Protein AF-A0A931QHD4-F1 (afdb_monomer_lite)

Radius of gyration: 14.54 Å; chains: 1; bounding box: 41×25×42 Å

Foldseek 3Di:
DVVVVVVLLLVVLVLVLVLLVQQLVVVVVVPDDNLVSLQVSLVPDDDPLSVLSVQLNVQLVVCVVVVDPDDSLVSNLVSLVVSCVSSVHPLSVVLSVLQNVCVVVVHDNSVSSVVSSVVSVVVSVVD

Structure (mmCIF, N/CA/C/O backbone):
data_AF-A0A931QHD4-F1
#
_entry.id   AF-A0A931QHD4-F1
#
loop_
_atom_site.group_PDB
_atom_site.id
_atom_site.type_symbol
_atom_site.label_atom_id
_atom_site.label_alt_id
_atom_site.label_comp_id
_atom_site.label_asym_id
_atom_site.label_entity_id
_atom_site.label_seq_id
_atom_site.pdbx_PDB_ins_code
_atom_site.Cartn_x
_atom_site.Cartn_y
_atom_site.Cartn_z
_atom_site.occupancy
_atom_site.B_iso_or_equiv
_atom_site.auth_seq_id
_atom_site.auth_comp_id
_atom_site.auth_asym_id
_atom_site.auth_atom_id
_atom_site.pdbx_PDB_model_num
ATOM 1 N N . MET A 1 1 ? -27.276 10.984 2.401 1.00 59.78 1 MET A N 1
ATOM 2 C CA . MET A 1 1 ? -26.047 10.924 1.576 1.00 59.78 1 MET A CA 1
ATOM 3 C C . MET A 1 1 ? -24.782 10.957 2.435 1.00 59.78 1 MET A C 1
ATOM 5 O O . MET A 1 1 ? -23.974 10.064 2.256 1.00 59.78 1 MET A O 1
ATOM 9 N N . GLN A 1 2 ? -24.639 11.865 3.415 1.00 62.78 2 GLN A N 1
ATOM 10 C CA . GLN A 1 2 ? -23.463 11.903 4.315 1.00 62.78 2 GLN A CA 1
ATOM 11 C C . GLN A 1 2 ? -23.201 10.597 5.100 1.00 62.78 2 GLN A C 1
ATOM 13 O O . GLN A 1 2 ? -22.058 10.166 5.165 1.00 62.78 2 GLN A O 1
ATOM 18 N N . ASN A 1 3 ? -24.234 9.918 5.619 1.00 66.00 3 ASN A N 1
ATOM 19 C CA . ASN A 1 3 ? -24.039 8.665 6.375 1.00 66.00 3 ASN A CA 1
ATOM 20 C C . ASN A 1 3 ? -23.457 7.520 5.524 1.00 66.00 3 ASN A C 1
ATOM 22 O O . ASN A 1 3 ? -22.530 6.856 5.962 1.00 66.00 3 ASN A O 1
ATOM 26 N N . LEU A 1 4 ? -23.925 7.3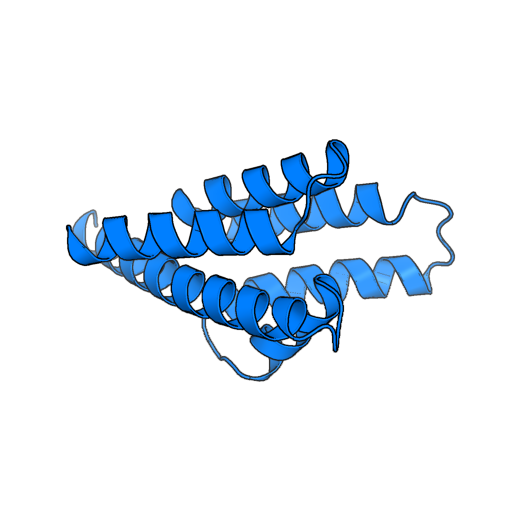54 4.281 1.00 67.62 4 LEU A N 1
ATOM 27 C CA . LEU A 1 4 ? -23.430 6.309 3.370 1.00 67.62 4 LEU A CA 1
ATOM 28 C C . LEU A 1 4 ? -21.959 6.517 2.981 1.00 67.62 4 LEU A C 1
ATOM 30 O O . LEU A 1 4 ? -21.227 5.553 2.781 1.00 67.62 4 LEU A O 1
ATOM 34 N N . GLN A 1 5 ? -21.528 7.776 2.868 1.00 70.88 5 GLN A N 1
ATOM 35 C CA . GLN A 1 5 ? -20.142 8.103 2.547 1.00 70.88 5 GLN A CA 1
ATOM 36 C C . GLN A 1 5 ? -19.213 7.835 3.737 1.00 70.88 5 GLN A C 1
ATOM 38 O O . GLN A 1 5 ? -18.148 7.259 3.546 1.00 70.88 5 GLN A O 1
ATOM 43 N N . ASN A 1 6 ? -19.660 8.143 4.958 1.00 81.00 6 ASN A N 1
ATOM 44 C CA . ASN A 1 6 ? -18.925 7.811 6.180 1.00 81.00 6 ASN A CA 1
ATOM 45 C C . ASN A 1 6 ? -18.780 6.293 6.379 1.00 81.00 6 ASN A C 1
ATOM 47 O O . ASN A 1 6 ? -17.719 5.838 6.804 1.00 81.00 6 ASN A O 1
ATOM 51 N N . ASP A 1 7 ? -19.813 5.514 6.046 1.00 87.88 7 ASP A N 1
ATOM 52 C CA . ASP A 1 7 ? -19.765 4.051 6.147 1.00 87.88 7 ASP A CA 1
ATOM 53 C C . ASP A 1 7 ? -18.774 3.457 5.139 1.00 87.88 7 ASP A C 1
ATOM 55 O O . ASP A 1 7 ? -17.905 2.672 5.519 1.00 87.88 7 ASP A O 1
ATOM 59 N N . ARG A 1 8 ? -18.823 3.894 3.871 1.00 90.00 8 ARG A N 1
ATOM 60 C CA . ARG A 1 8 ? -17.841 3.481 2.855 1.00 90.00 8 ARG A CA 1
ATOM 61 C C . ARG A 1 8 ? -16.418 3.853 3.265 1.00 90.00 8 ARG A C 1
ATOM 63 O O . ARG A 1 8 ? -15.516 3.026 3.155 1.00 90.00 8 ARG A O 1
ATOM 70 N N . ASP A 1 9 ? -16.211 5.083 3.732 1.00 90.75 9 ASP A N 1
ATOM 71 C CA . ASP A 1 9 ? -14.889 5.543 4.152 1.00 90.75 9 ASP A CA 1
ATOM 72 C C . ASP A 1 9 ? -14.345 4.703 5.305 1.00 90.75 9 ASP A C 1
ATOM 74 O O . ASP A 1 9 ? -13.174 4.329 5.280 1.00 90.75 9 ASP A O 1
ATOM 78 N N . ARG A 1 10 ? -15.196 4.340 6.272 1.00 92.31 10 ARG A N 1
ATOM 79 C CA . ARG A 1 10 ? -14.812 3.461 7.378 1.00 92.31 10 ARG A CA 1
ATOM 80 C C . ARG A 1 10 ? -14.426 2.064 6.893 1.00 92.31 10 ARG A C 1
ATOM 82 O O . ARG A 1 10 ? -13.415 1.537 7.354 1.00 92.31 10 ARG A O 1
ATOM 89 N N . GLU A 1 11 ? -15.191 1.468 5.981 1.00 93.44 11 GLU A N 1
ATOM 90 C CA . GLU A 1 11 ? -14.874 0.141 5.432 1.00 93.44 11 GLU A CA 1
ATOM 91 C C . GLU A 1 11 ? -13.577 0.150 4.609 1.00 93.44 11 GLU A C 1
ATOM 93 O O . GLU A 1 11 ? -12.758 -0.764 4.729 1.00 93.44 11 GLU A O 1
ATOM 98 N N . ILE A 1 12 ? -13.314 1.224 3.859 1.00 95.38 12 ILE A N 1
ATOM 99 C CA . ILE A 1 12 ? -12.034 1.406 3.162 1.00 95.38 12 ILE A CA 1
ATOM 100 C C . ILE A 1 12 ? -10.886 1.555 4.155 1.00 95.38 12 ILE A C 1
ATOM 102 O O . ILE A 1 12 ? -9.848 0.930 3.962 1.00 95.38 12 ILE A O 1
ATOM 106 N N . THR A 1 13 ? -11.050 2.334 5.227 1.00 95.88 13 THR A N 1
ATOM 107 C CA . THR A 1 13 ? -10.012 2.486 6.257 1.00 95.88 13 THR A CA 1
ATOM 108 C C . THR A 1 13 ? -9.716 1.155 6.960 1.00 95.88 13 THR A C 1
ATOM 110 O O . THR A 1 13 ? -8.552 0.854 7.217 1.00 95.88 13 THR A O 1
ATOM 113 N N . LYS A 1 14 ? -10.728 0.317 7.225 1.00 95.50 14 LYS A N 1
ATOM 114 C CA . LYS A 1 14 ? -10.525 -1.044 7.760 1.00 95.50 14 LYS A CA 1
ATOM 115 C C . LYS A 1 14 ? -9.780 -1.946 6.778 1.00 95.50 14 LYS A C 1
ATOM 117 O O . LYS A 1 14 ? -8.844 -2.635 7.178 1.00 95.50 14 LYS A O 1
ATOM 122 N N . SER A 1 15 ? -10.170 -1.913 5.505 1.00 96.31 15 SER A N 1
ATOM 123 C CA . SER A 1 15 ? -9.501 -2.675 4.442 1.00 96.31 15 SER A CA 1
ATOM 124 C C . SER A 1 15 ? -8.043 -2.228 4.301 1.00 96.31 15 SER A C 1
ATOM 126 O O . SER A 1 15 ? -7.136 -3.055 4.253 1.00 96.31 15 SER A O 1
ATOM 128 N N . LEU A 1 16 ? -7.798 -0.913 4.356 1.00 97.81 16 LEU A N 1
ATOM 129 C CA . LEU A 1 16 ? -6.461 -0.328 4.362 1.00 97.81 16 LEU A CA 1
ATOM 130 C C . LEU A 1 16 ? -5.645 -0.808 5.556 1.00 97.81 16 LEU A C 1
ATOM 132 O O . LEU A 1 16 ? -4.505 -1.208 5.361 1.00 97.81 16 LEU A O 1
ATOM 136 N N . LEU A 1 17 ? -6.206 -0.818 6.767 1.00 97.25 17 LEU A N 1
ATOM 137 C CA . LEU A 1 17 ? -5.498 -1.347 7.928 1.00 97.25 17 LEU A CA 1
ATOM 138 C C . LEU A 1 17 ? -5.084 -2.811 7.710 1.00 97.25 17 LEU A C 1
ATOM 140 O O . LEU A 1 17 ? -3.910 -3.139 7.866 1.00 97.25 17 LEU A O 1
ATOM 144 N N . GLY A 1 18 ? -6.017 -3.665 7.278 1.00 96.50 18 GLY A N 1
ATOM 145 C CA . GLY A 1 18 ? -5.723 -5.071 6.989 1.00 96.50 18 GLY A CA 1
ATOM 146 C C . GLY A 1 18 ? -4.646 -5.246 5.913 1.00 96.50 18 GLY A C 1
ATOM 147 O O . GLY A 1 18 ? -3.775 -6.107 6.040 1.00 96.50 18 GLY A O 1
ATOM 148 N N . ALA A 1 19 ? -4.658 -4.400 4.881 1.00 96.94 19 ALA A N 1
ATOM 149 C CA . ALA A 1 19 ? -3.607 -4.356 3.872 1.00 96.94 19 ALA A CA 1
ATOM 150 C C . ALA A 1 19 ? -2.255 -3.948 4.463 1.00 96.94 19 ALA A C 1
ATOM 152 O O . ALA A 1 19 ? -1.259 -4.627 4.229 1.00 96.94 19 ALA A O 1
ATOM 153 N N . VAL A 1 20 ? -2.192 -2.858 5.230 1.00 97.69 20 VAL A N 1
ATOM 154 C CA . VAL A 1 20 ? -0.932 -2.360 5.799 1.00 97.69 20 VAL A CA 1
ATOM 155 C C . VAL A 1 20 ? -0.329 -3.371 6.776 1.00 97.69 20 VAL A C 1
ATOM 157 O O . VAL A 1 20 ? 0.882 -3.593 6.719 1.00 97.69 20 VAL A O 1
ATOM 160 N N . ASP A 1 21 ? -1.150 -4.034 7.594 1.00 96.94 21 ASP A N 1
ATOM 161 C CA . ASP A 1 21 ? -0.715 -5.117 8.485 1.00 96.94 21 ASP A CA 1
ATOM 162 C C . ASP A 1 21 ? -0.132 -6.286 7.679 1.00 96.94 21 ASP A C 1
ATOM 164 O O . ASP A 1 21 ? 1.020 -6.675 7.887 1.00 96.94 21 ASP A O 1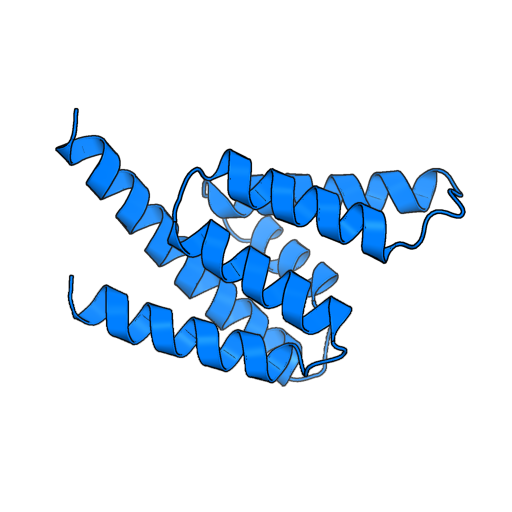
ATOM 168 N N . PHE A 1 22 ? -0.864 -6.768 6.669 1.00 95.62 22 PHE A N 1
ATOM 169 C CA . PHE A 1 22 ? -0.393 -7.841 5.793 1.00 95.62 22 PHE A CA 1
ATOM 170 C C . PHE A 1 22 ? 0.931 -7.495 5.093 1.00 95.62 22 PHE A C 1
ATOM 172 O O . PHE A 1 22 ? 1.859 -8.310 5.060 1.00 95.62 22 PHE A O 1
ATOM 179 N N . LEU A 1 23 ? 1.039 -6.289 4.526 1.00 95.81 23 LEU A N 1
ATOM 180 C CA . LEU A 1 23 ? 2.252 -5.820 3.856 1.00 95.81 23 LEU A CA 1
ATOM 181 C C . LEU A 1 23 ? 3.421 -5.732 4.841 1.00 95.81 23 LEU A C 1
ATOM 183 O O . LEU A 1 23 ? 4.534 -6.138 4.503 1.00 95.81 23 LEU A O 1
ATOM 187 N N . SER A 1 24 ? 3.176 -5.212 6.046 1.00 95.44 24 SER A N 1
ATOM 188 C CA . SER A 1 24 ? 4.193 -5.077 7.084 1.00 95.44 24 SER A CA 1
ATOM 189 C C . SER A 1 24 ? 4.736 -6.436 7.515 1.00 95.44 24 SER A C 1
ATOM 191 O O . SER A 1 24 ? 5.954 -6.608 7.530 1.00 95.44 24 SER A O 1
ATOM 193 N N . ASP A 1 25 ? 3.863 -7.409 7.773 1.00 94.38 25 ASP A N 1
ATOM 194 C CA . ASP A 1 25 ? 4.258 -8.757 8.184 1.00 94.38 25 ASP A CA 1
ATOM 195 C C . ASP A 1 25 ? 5.031 -9.476 7.074 1.00 94.38 25 ASP A C 1
ATOM 197 O O . ASP A 1 25 ? 6.110 -10.030 7.296 1.00 94.38 25 ASP A O 1
ATOM 201 N N . THR A 1 26 ? 4.517 -9.407 5.845 1.00 93.88 26 THR A N 1
ATOM 202 C CA . THR A 1 26 ? 5.092 -10.111 4.696 1.00 93.88 26 THR A CA 1
ATOM 203 C C . THR A 1 26 ? 6.482 -9.569 4.329 1.00 93.88 26 THR A C 1
ATOM 205 O O . THR A 1 26 ? 7.410 -10.339 4.064 1.00 93.88 26 THR A O 1
ATOM 208 N N . ILE A 1 27 ? 6.657 -8.243 4.335 1.00 93.62 27 ILE A N 1
ATOM 209 C CA . ILE A 1 27 ? 7.950 -7.600 4.040 1.00 93.62 27 ILE A CA 1
ATOM 210 C C . ILE A 1 27 ? 8.892 -7.719 5.244 1.00 93.62 27 ILE A C 1
ATOM 212 O O . ILE A 1 27 ? 10.082 -7.972 5.066 1.00 93.62 27 ILE A O 1
ATOM 216 N N . GLY A 1 28 ? 8.373 -7.591 6.468 1.00 90.81 28 GLY A N 1
ATOM 217 C CA . GLY A 1 28 ? 9.144 -7.736 7.703 1.00 90.81 28 GLY A CA 1
ATOM 218 C C . GLY A 1 28 ? 9.764 -9.122 7.864 1.00 90.81 28 GLY A C 1
ATOM 219 O O . GLY A 1 28 ? 10.877 -9.241 8.372 1.00 90.81 28 GLY A O 1
ATOM 220 N N . ALA A 1 29 ? 9.096 -10.160 7.358 1.00 90.19 29 ALA A N 1
ATOM 221 C CA . ALA A 1 29 ? 9.641 -11.512 7.315 1.00 90.19 29 ALA A CA 1
ATOM 222 C C . ALA A 1 29 ? 10.823 -11.663 6.331 1.00 90.19 29 ALA A C 1
ATOM 224 O O . ALA A 1 29 ? 11.555 -12.649 6.408 1.00 90.19 29 ALA A O 1
ATOM 225 N N . GLY A 1 30 ? 11.012 -10.723 5.396 1.00 84.44 30 GLY A N 1
ATOM 226 C CA . GLY A 1 30 ? 12.116 -10.717 4.429 1.00 84.44 30 GLY A CA 1
ATOM 227 C C . GLY A 1 30 ? 11.920 -11.613 3.200 1.00 84.44 30 GLY A C 1
ATOM 228 O O . GLY A 1 30 ? 12.872 -11.823 2.452 1.00 84.44 30 GLY A O 1
ATOM 229 N N . TRP A 1 31 ? 10.714 -12.145 2.971 1.00 74.81 31 TRP A N 1
ATOM 230 C CA . TRP A 1 31 ? 10.464 -13.121 1.899 1.00 74.81 31 TRP A CA 1
ATOM 231 C C . TRP A 1 31 ? 10.253 -12.452 0.542 1.00 74.81 31 TRP A C 1
ATOM 233 O O . TRP A 1 31 ? 10.638 -13.004 -0.487 1.00 74.81 31 TRP A O 1
ATOM 243 N N . VAL A 1 32 ? 9.627 -11.273 0.520 1.00 87.62 32 VAL A N 1
ATOM 244 C CA . VAL A 1 32 ? 9.196 -10.604 -0.714 1.00 87.62 32 VAL A CA 1
ATOM 245 C C . VAL A 1 32 ? 9.220 -9.080 -0.569 1.00 87.62 32 VAL A C 1
ATOM 247 O O . VAL A 1 32 ? 9.184 -8.533 0.533 1.00 87.62 32 VAL A O 1
ATOM 250 N N . GLY A 1 33 ? 9.297 -8.383 -1.704 1.00 88.75 33 GLY A N 1
ATOM 251 C CA . GLY A 1 33 ? 9.273 -6.921 -1.763 1.00 88.75 33 GLY A CA 1
ATOM 252 C C . GLY A 1 33 ? 7.861 -6.336 -1.859 1.00 88.75 33 GLY A C 1
ATOM 253 O O . GLY A 1 33 ? 6.899 -7.032 -2.167 1.00 88.75 33 GLY A O 1
ATOM 254 N N . PHE A 1 34 ? 7.762 -5.018 -1.677 1.00 92.62 34 PHE A N 1
ATOM 255 C CA . PHE A 1 34 ? 6.504 -4.261 -1.617 1.00 92.62 34 PHE A CA 1
ATOM 256 C C . PHE A 1 34 ? 5.499 -4.565 -2.740 1.00 92.62 34 PHE A C 1
ATOM 258 O O . PHE A 1 34 ? 4.354 -4.904 -2.457 1.00 92.62 34 PHE A O 1
ATOM 265 N N . ASP A 1 35 ? 5.925 -4.491 -4.006 1.00 93.50 35 ASP A N 1
ATOM 266 C CA . ASP A 1 35 ? 5.020 -4.699 -5.149 1.00 93.50 35 ASP A CA 1
ATOM 267 C C . ASP A 1 35 ? 4.444 -6.120 -5.177 1.00 93.50 35 ASP A C 1
ATOM 269 O O . ASP A 1 35 ? 3.287 -6.322 -5.541 1.00 93.50 35 ASP A O 1
ATOM 273 N N . PHE A 1 36 ? 5.253 -7.106 -4.782 1.00 93.50 36 PHE A N 1
ATOM 274 C CA . PHE A 1 36 ? 4.821 -8.496 -4.719 1.00 93.50 36 PHE A CA 1
ATOM 275 C C . PHE A 1 36 ? 3.829 -8.701 -3.575 1.00 93.50 36 PHE A C 1
ATOM 277 O O . PHE A 1 36 ? 2.795 -9.329 -3.774 1.00 93.50 36 PHE A O 1
ATOM 284 N N . SER A 1 37 ? 4.091 -8.118 -2.403 1.00 94.88 37 SER A N 1
ATOM 285 C CA . SER A 1 37 ? 3.158 -8.177 -1.277 1.00 94.88 37 SER A CA 1
ATOM 286 C C . SER A 1 37 ? 1.811 -7.527 -1.615 1.00 94.88 37 SER A C 1
ATOM 288 O O . SER A 1 37 ? 0.772 -8.066 -1.249 1.00 94.88 37 SER A O 1
ATOM 290 N N . ILE A 1 38 ? 1.792 -6.416 -2.364 1.00 95.56 38 ILE A N 1
ATOM 291 C CA . ILE A 1 38 ? 0.532 -5.822 -2.846 1.00 95.56 38 ILE A CA 1
ATOM 292 C C . ILE A 1 38 ? -0.221 -6.798 -3.749 1.00 95.56 38 ILE A C 1
ATOM 294 O O . ILE A 1 38 ? -1.426 -6.973 -3.581 1.00 95.56 38 ILE A O 1
ATOM 298 N N . LYS A 1 39 ? 0.481 -7.447 -4.684 1.00 95.25 39 LYS A N 1
ATOM 299 C CA . LYS A 1 39 ? -0.125 -8.443 -5.572 1.00 95.25 39 LYS A CA 1
ATOM 300 C C . LYS A 1 39 ? -0.744 -9.600 -4.781 1.00 95.25 39 LYS A C 1
ATOM 302 O O . LYS A 1 39 ? -1.888 -9.957 -5.031 1.00 95.25 39 LYS A O 1
ATOM 307 N N . GLU A 1 40 ? -0.015 -10.148 -3.811 1.00 94.31 40 GLU A N 1
ATOM 308 C CA . GLU A 1 40 ? -0.508 -11.239 -2.961 1.00 94.31 40 GLU A CA 1
ATOM 309 C C . GLU A 1 40 ? -1.747 -10.843 -2.158 1.00 94.31 40 GLU A C 1
ATOM 311 O O . GLU A 1 40 ? -2.682 -11.632 -2.054 1.00 94.31 40 GLU A O 1
ATOM 316 N N . TYR A 1 41 ? -1.772 -9.629 -1.600 1.00 94.69 41 TYR A N 1
ATOM 317 C CA . TYR A 1 41 ? -2.959 -9.128 -0.909 1.00 94.69 41 TYR A CA 1
ATOM 318 C C . TYR A 1 41 ? -4.145 -9.023 -1.870 1.00 94.69 41 TYR A C 1
ATOM 320 O O . TYR A 1 41 ? -5.229 -9.531 -1.586 1.00 94.69 41 TYR A O 1
ATOM 328 N N . ALA A 1 42 ? -3.917 -8.396 -3.027 1.00 95.44 42 ALA A N 1
ATOM 329 C CA . ALA A 1 42 ? -4.943 -8.166 -4.030 1.00 95.44 42 ALA A CA 1
ATOM 330 C C . ALA A 1 42 ? -5.564 -9.481 -4.516 1.00 95.44 42 ALA A C 1
ATOM 332 O O . ALA A 1 42 ? -6.778 -9.576 -4.623 1.00 95.44 42 ALA A O 1
ATOM 333 N N . ASP A 1 43 ? -4.759 -10.516 -4.751 1.00 94.50 43 ASP A N 1
ATOM 334 C CA . ASP A 1 43 ? -5.239 -11.813 -5.239 1.00 94.50 43 ASP A CA 1
ATOM 335 C C . ASP A 1 43 ? -6.078 -12.594 -4.215 1.00 94.50 43 ASP A C 1
ATOM 337 O O . ASP A 1 43 ? -6.859 -13.462 -4.605 1.00 94.50 43 ASP A O 1
ATOM 341 N N . ARG A 1 44 ? -5.928 -12.308 -2.917 1.00 92.50 44 ARG A N 1
ATOM 342 C CA . ARG A 1 44 ? -6.601 -13.044 -1.831 1.00 92.50 44 ARG A CA 1
ATOM 343 C C . ARG A 1 44 ? -7.905 -12.402 -1.370 1.00 92.50 44 ARG A C 1
ATOM 345 O O . ARG A 1 44 ? -8.752 -13.100 -0.817 1.00 92.50 44 ARG A O 1
ATOM 352 N N . LEU A 1 45 ? -8.029 -11.090 -1.533 1.00 91.88 45 LEU A N 1
ATOM 353 C CA . LEU A 1 45 ? -9.142 -10.290 -1.024 1.00 91.88 45 LEU A CA 1
ATOM 354 C C . LEU A 1 45 ? -10.036 -9.839 -2.185 1.00 91.88 45 LEU A C 1
ATOM 356 O O . LEU A 1 45 ? -9.592 -9.754 -3.333 1.00 91.88 45 LEU A O 1
ATOM 360 N N . ASP A 1 46 ? -11.301 -9.559 -1.882 1.00 89.50 46 ASP A N 1
ATOM 361 C CA . ASP A 1 46 ? -12.289 -9.072 -2.848 1.00 89.50 46 ASP A CA 1
ATOM 362 C C . ASP A 1 46 ? -13.059 -7.883 -2.260 1.00 89.50 46 ASP A C 1
ATOM 364 O O . ASP A 1 46 ? -14.185 -7.993 -1.779 1.00 89.50 46 ASP A O 1
ATOM 368 N N . ASP A 1 47 ? -12.375 -6.742 -2.229 1.00 91.50 47 ASP A N 1
ATOM 369 C CA . ASP A 1 47 ? -12.887 -5.442 -1.791 1.00 91.50 47 ASP A CA 1
ATOM 370 C C . ASP A 1 47 ? -12.405 -4.291 -2.704 1.00 91.50 47 ASP A C 1
ATOM 372 O O . ASP A 1 47 ? -11.554 -4.477 -3.587 1.00 91.50 47 ASP A O 1
ATOM 376 N N . ASP A 1 48 ? -12.937 -3.082 -2.488 1.00 90.94 48 ASP A N 1
ATOM 377 C CA . ASP A 1 48 ? -12.589 -1.875 -3.256 1.00 90.94 48 ASP A CA 1
ATOM 378 C C . ASP A 1 48 ? -11.066 -1.633 -3.309 1.00 90.94 48 ASP A C 1
ATOM 380 O O . ASP A 1 48 ? -10.526 -1.245 -4.350 1.00 90.94 48 ASP A O 1
ATOM 384 N N . LEU A 1 49 ? -10.355 -1.880 -2.202 1.00 94.31 49 LEU A N 1
ATOM 385 C CA . LEU A 1 49 ? -8.917 -1.637 -2.106 1.00 94.31 49 LEU A CA 1
ATOM 386 C C . LEU A 1 49 ? -8.120 -2.689 -2.885 1.00 94.31 49 LEU A C 1
ATOM 388 O O . LEU A 1 49 ? -7.196 -2.337 -3.617 1.00 94.31 49 LEU A O 1
ATOM 392 N N . SER A 1 50 ? -8.500 -3.962 -2.785 1.00 95.00 50 SER A N 1
ATOM 393 C CA . SER A 1 50 ? -7.913 -5.064 -3.549 1.00 95.00 50 SER A CA 1
ATOM 394 C C . SER A 1 50 ? -8.054 -4.834 -5.059 1.00 95.00 50 SER A C 1
ATOM 396 O O . SER A 1 50 ? -7.115 -5.078 -5.816 1.00 95.00 50 SER A O 1
ATOM 398 N N . SER A 1 51 ? -9.191 -4.283 -5.503 1.00 95.50 51 SER A N 1
ATOM 399 C CA . SER A 1 51 ? -9.425 -3.905 -6.898 1.00 95.50 51 SER A CA 1
ATOM 400 C C . SER A 1 51 ? -8.469 -2.794 -7.342 1.00 95.50 51 SER A C 1
ATOM 402 O O . SER A 1 51 ? -7.780 -2.926 -8.355 1.00 95.50 51 SER A O 1
ATOM 404 N N . ALA A 1 52 ? -8.314 -1.741 -6.532 1.00 95.94 52 ALA A N 1
ATOM 405 C CA . ALA A 1 52 ? -7.350 -0.676 -6.808 1.00 95.94 52 ALA A CA 1
ATOM 406 C C . ALA A 1 52 ? -5.889 -1.175 -6.791 1.00 95.94 52 ALA A C 1
ATOM 408 O O . ALA A 1 52 ? -5.060 -0.724 -7.585 1.00 95.94 52 ALA A O 1
ATOM 409 N N . PHE A 1 53 ? -5.563 -2.147 -5.936 1.00 97.12 53 PHE A N 1
ATOM 410 C CA . PHE A 1 53 ? -4.256 -2.803 -5.921 1.00 97.12 53 PHE A CA 1
ATOM 411 C C . PHE A 1 53 ? -4.009 -3.649 -7.176 1.00 97.12 53 PHE A C 1
ATOM 413 O O . PHE A 1 53 ? -2.898 -3.620 -7.710 1.00 97.12 53 PHE A O 1
ATOM 420 N N . ARG A 1 54 ? -5.024 -4.349 -7.705 1.00 96.62 54 ARG A N 1
ATOM 421 C CA . ARG A 1 54 ? -4.913 -5.052 -8.996 1.00 96.62 54 ARG A CA 1
ATOM 422 C C . ARG A 1 54 ? -4.560 -4.077 -10.114 1.00 96.62 54 ARG A C 1
ATOM 424 O O . ARG A 1 54 ? -3.591 -4.319 -10.830 1.00 96.62 54 ARG A O 1
ATOM 431 N N . GLU A 1 55 ? -5.258 -2.947 -10.206 1.00 95.62 55 GLU A N 1
ATOM 432 C CA . GLU A 1 55 ? -4.957 -1.893 -11.188 1.00 95.62 55 GLU A CA 1
ATOM 433 C C . GLU A 1 55 ? -3.518 -1.369 -11.056 1.00 95.62 55 GLU A C 1
ATOM 435 O O . GLU A 1 55 ? -2.790 -1.288 -12.049 1.00 95.62 55 GLU A O 1
ATOM 440 N N . TYR A 1 56 ? -3.059 -1.114 -9.825 1.00 95.88 56 TYR A N 1
ATOM 441 C CA . TYR A 1 56 ? -1.666 -0.749 -9.554 1.00 95.88 56 TYR A CA 1
ATOM 442 C C . TYR A 1 56 ? -0.677 -1.799 -10.088 1.00 95.88 56 TYR A C 1
ATOM 444 O O . TYR A 1 56 ? 0.261 -1.464 -10.816 1.00 95.88 56 TYR A O 1
ATOM 452 N N . THR A 1 57 ? -0.885 -3.081 -9.774 1.00 94.94 57 THR A N 1
ATOM 453 C CA . THR A 1 57 ? 0.022 -4.152 -10.225 1.00 94.94 57 THR A CA 1
ATOM 454 C C . THR A 1 57 ? -0.016 -4.360 -11.741 1.00 94.94 57 THR A C 1
ATOM 456 O O . THR A 1 57 ? 1.029 -4.605 -12.349 1.00 94.94 57 THR A O 1
ATOM 459 N N . ASN A 1 58 ? -1.181 -4.189 -12.371 1.00 94.06 58 ASN A N 1
ATOM 460 C CA . ASN A 1 58 ? -1.344 -4.258 -13.821 1.00 94.06 58 ASN A CA 1
ATOM 461 C C . ASN A 1 58 ? -0.581 -3.131 -14.523 1.00 94.06 58 ASN A C 1
ATOM 463 O O . ASN A 1 58 ? 0.110 -3.390 -15.510 1.00 94.06 58 ASN A O 1
ATOM 467 N N . ALA A 1 59 ? -0.636 -1.907 -13.989 1.00 91.44 59 ALA A N 1
ATOM 468 C CA . ALA A 1 59 ? 0.129 -0.780 -14.514 1.00 91.44 59 ALA A CA 1
ATOM 469 C C . ALA A 1 59 ? 1.644 -1.048 -14.467 1.00 91.44 59 ALA A C 1
ATOM 471 O O . ALA A 1 59 ? 2.353 -0.802 -15.445 1.00 91.44 59 ALA A O 1
ATOM 472 N N . LEU A 1 60 ? 2.141 -1.620 -13.363 1.00 89.94 60 LEU A N 1
ATOM 473 C CA . LEU A 1 60 ? 3.550 -2.008 -13.243 1.00 89.94 60 LEU A CA 1
ATOM 474 C C . LEU A 1 60 ? 3.946 -3.122 -14.218 1.00 89.94 60 LEU A C 1
ATOM 476 O O . LEU A 1 60 ? 5.033 -3.075 -14.796 1.00 89.94 60 LEU A O 1
ATOM 480 N N . LYS A 1 61 ? 3.082 -4.125 -14.401 1.00 89.12 61 LYS A N 1
ATOM 481 C CA . LYS A 1 61 ? 3.321 -5.232 -15.332 1.00 89.12 61 LYS A CA 1
ATOM 482 C C . LYS A 1 61 ? 3.384 -4.736 -16.778 1.00 89.12 61 LYS A C 1
ATOM 484 O O . LYS A 1 61 ? 4.360 -5.016 -17.470 1.00 89.12 61 LYS A O 1
ATOM 489 N N . ALA A 1 62 ? 2.398 -3.940 -17.197 1.00 86.38 62 ALA A N 1
ATOM 490 C CA . ALA A 1 62 ? 2.330 -3.377 -18.544 1.00 86.38 62 ALA A CA 1
ATOM 491 C C . ALA A 1 62 ? 3.555 -2.510 -18.879 1.00 86.38 62 ALA A C 1
ATOM 493 O O . ALA A 1 62 ? 4.014 -2.498 -20.018 1.00 86.38 62 ALA A O 1
ATOM 494 N N . ALA A 1 63 ? 4.111 -1.807 -17.890 1.00 82.00 63 ALA A N 1
ATOM 495 C CA . ALA A 1 63 ? 5.346 -1.049 -18.051 1.00 82.00 63 ALA A CA 1
ATOM 496 C C . ALA A 1 63 ? 6.579 -1.935 -18.284 1.00 82.00 63 ALA A C 1
ATOM 498 O O . ALA A 1 63 ? 7.401 -1.638 -19.149 1.00 82.00 63 ALA A O 1
ATOM 499 N N . GLY A 1 64 ? 6.699 -3.037 -17.534 1.00 74.88 64 GLY A N 1
ATOM 500 C CA . GLY A 1 64 ? 7.806 -3.984 -17.685 1.00 74.88 64 GLY A CA 1
ATOM 501 C C . GLY A 1 64 ? 7.812 -4.697 -19.041 1.00 74.88 64 GLY A C 1
ATOM 502 O O . GLY A 1 64 ? 8.877 -4.955 -19.595 1.00 74.88 64 GLY A O 1
ATOM 503 N N . GLU A 1 65 ? 6.634 -4.974 -19.602 1.00 67.69 65 GLU A N 1
ATOM 504 C CA . GLU A 1 65 ? 6.479 -5.660 -20.894 1.00 67.69 65 GLU A CA 1
ATOM 505 C C . GLU A 1 65 ? 6.833 -4.779 -22.101 1.00 67.69 65 GLU A C 1
ATOM 507 O O . GLU A 1 65 ? 7.264 -5.291 -23.133 1.00 67.69 65 GLU A O 1
ATOM 512 N N . LYS A 1 66 ? 6.698 -3.453 -21.987 1.00 65.12 66 LYS A N 1
ATOM 513 C CA . LYS A 1 66 ? 6.940 -2.519 -23.100 1.00 65.12 66 LYS A CA 1
ATOM 514 C C . LYS A 1 66 ? 8.416 -2.184 -23.340 1.00 65.12 66 LYS A C 1
ATOM 516 O O . LYS A 1 66 ? 8.712 -1.369 -24.209 1.00 65.12 66 LYS A O 1
ATOM 521 N N . GLY A 1 67 ? 9.346 -2.783 -22.586 1.00 58.44 67 GLY A N 1
ATOM 522 C CA . GLY A 1 67 ? 10.779 -2.478 -22.690 1.00 58.44 67 GLY A CA 1
ATOM 523 C C . GLY A 1 67 ? 11.098 -1.000 -22.432 1.00 58.44 67 GLY A C 1
ATOM 524 O O . GLY A 1 67 ? 12.123 -0.498 -22.888 1.00 58.44 67 GLY A O 1
ATOM 525 N N . GLU A 1 68 ? 10.195 -0.285 -21.753 1.00 55.62 68 GLU A N 1
ATOM 526 C CA . GLU A 1 68 ? 10.307 1.150 -21.538 1.00 55.62 68 GLU A CA 1
ATOM 527 C C . GLU A 1 68 ? 11.470 1.446 -20.588 1.00 55.62 68 GLU A C 1
ATOM 529 O O . GLU A 1 68 ? 11.470 1.044 -19.428 1.00 55.62 68 GLU A O 1
ATOM 534 N N . THR A 1 69 ? 12.430 2.247 -21.053 1.00 53.94 69 THR A N 1
ATOM 535 C CA . THR A 1 69 ? 13.536 2.816 -20.260 1.00 53.94 69 THR A CA 1
ATOM 536 C C . THR A 1 69 ? 13.068 3.894 -19.270 1.00 53.94 69 THR A C 1
ATOM 538 O O . THR A 1 69 ? 13.829 4.787 -18.899 1.00 53.94 69 THR A O 1
ATOM 541 N N . HIS A 1 70 ? 11.792 3.884 -18.877 1.00 56.41 70 HIS A N 1
ATOM 542 C CA . HIS A 1 70 ? 11.302 4.763 -17.824 1.00 56.41 70 HIS A CA 1
ATOM 543 C C . HIS A 1 70 ? 11.807 4.232 -16.478 1.00 56.41 70 HIS A C 1
ATOM 545 O O . HIS A 1 70 ? 11.770 3.019 -16.262 1.00 56.41 70 HIS A O 1
ATOM 551 N N . PRO A 1 71 ? 12.240 5.098 -15.543 1.00 62.62 71 PRO A N 1
ATOM 552 C CA . PRO A 1 71 ? 12.521 4.652 -14.187 1.00 62.62 71 PRO A CA 1
ATOM 553 C C . PRO A 1 71 ? 11.253 3.981 -13.648 1.00 62.62 71 PRO A C 1
ATOM 555 O O . PRO A 1 71 ? 10.184 4.606 -13.631 1.00 62.62 71 PRO A O 1
ATOM 558 N N . LYS A 1 72 ? 11.341 2.704 -13.254 1.00 74.38 72 LYS A N 1
ATOM 559 C CA . LYS A 1 72 ? 10.229 1.922 -12.678 1.00 74.38 72 LYS A CA 1
ATOM 560 C C . LYS A 1 72 ? 9.556 2.690 -11.531 1.00 74.38 72 LYS A C 1
ATOM 562 O O . LYS A 1 72 ? 8.362 2.533 -11.282 1.00 74.38 72 LYS A O 1
ATOM 567 N N . GLU A 1 73 ? 10.311 3.567 -10.878 1.00 82.00 73 GLU A N 1
ATOM 568 C CA . GLU A 1 73 ? 9.882 4.498 -9.842 1.00 82.00 73 GLU A CA 1
ATOM 569 C C . GLU A 1 73 ? 8.838 5.516 -10.334 1.00 82.00 73 GLU A C 1
ATOM 571 O O . GLU A 1 73 ? 7.859 5.763 -9.633 1.00 82.00 73 GLU A O 1
ATOM 576 N N . LYS A 1 74 ? 8.975 6.077 -11.546 1.00 87.12 74 LYS A N 1
ATOM 577 C CA . LYS A 1 74 ? 8.026 7.076 -12.080 1.00 87.12 74 LYS A CA 1
ATOM 578 C C . LYS A 1 74 ? 6.644 6.466 -12.301 1.00 87.12 74 LYS A C 1
ATOM 580 O O . LYS A 1 74 ? 5.632 7.074 -11.954 1.00 87.12 74 LYS A O 1
ATOM 585 N N . ILE A 1 75 ? 6.609 5.262 -12.866 1.00 90.12 75 ILE A N 1
ATOM 586 C CA . ILE A 1 75 ? 5.363 4.536 -13.139 1.00 90.12 75 ILE A CA 1
ATOM 587 C C . ILE A 1 75 ? 4.734 4.083 -11.828 1.00 90.12 75 ILE A C 1
ATOM 589 O O . ILE A 1 75 ? 3.540 4.279 -11.628 1.00 90.12 75 ILE A O 1
ATOM 593 N N . ARG A 1 76 ? 5.547 3.575 -10.897 1.00 91.25 76 ARG A N 1
ATOM 594 C CA . ARG A 1 76 ? 5.097 3.237 -9.547 1.00 91.25 76 ARG A CA 1
ATOM 595 C C . ARG A 1 76 ? 4.441 4.418 -8.849 1.00 91.25 76 ARG A C 1
ATOM 597 O O . ARG A 1 76 ? 3.330 4.285 -8.348 1.00 91.25 76 ARG A O 1
ATOM 604 N N . ARG A 1 77 ? 5.098 5.577 -8.854 1.00 94.06 77 ARG A N 1
ATOM 605 C CA . ARG A 1 77 ? 4.566 6.803 -8.261 1.00 94.06 77 ARG A CA 1
ATOM 606 C C . ARG A 1 77 ? 3.231 7.191 -8.893 1.00 94.06 77 ARG A C 1
ATOM 608 O O . ARG A 1 77 ? 2.285 7.485 -8.172 1.00 94.06 77 ARG A O 1
ATOM 615 N N . ALA A 1 78 ? 3.143 7.174 -10.223 1.00 94.94 78 ALA A N 1
ATOM 616 C CA . ALA A 1 78 ? 1.901 7.483 -10.929 1.00 94.94 78 ALA A CA 1
ATOM 617 C C . ALA A 1 78 ? 0.775 6.497 -10.576 1.00 94.94 78 ALA A C 1
ATOM 619 O O . ALA A 1 78 ? -0.334 6.927 -10.281 1.00 94.94 78 ALA A O 1
ATOM 620 N N . ALA A 1 79 ? 1.072 5.197 -10.534 1.00 95.88 79 ALA A N 1
ATOM 621 C CA . ALA A 1 79 ? 0.102 4.160 -10.202 1.00 95.88 79 ALA A CA 1
ATOM 622 C C . ALA A 1 79 ? -0.372 4.239 -8.738 1.00 95.88 79 ALA A C 1
ATOM 624 O O . ALA A 1 79 ? -1.552 4.044 -8.469 1.00 95.88 79 ALA A O 1
ATOM 625 N N . LEU A 1 80 ? 0.513 4.574 -7.790 1.00 96.94 80 LEU A N 1
ATOM 626 C CA . LEU A 1 80 ? 0.130 4.813 -6.392 1.00 96.94 80 LEU A CA 1
ATOM 627 C C . LEU A 1 80 ? -0.788 6.037 -6.257 1.00 96.94 80 LEU A C 1
ATOM 629 O O . LEU A 1 80 ? -1.773 5.993 -5.523 1.00 96.94 80 LEU A O 1
ATOM 633 N N . LEU A 1 81 ? -0.495 7.123 -6.977 1.00 97.44 81 LEU A N 1
ATOM 634 C CA . LEU A 1 81 ? -1.353 8.312 -6.981 1.00 97.44 81 LEU A CA 1
ATOM 635 C C . LEU A 1 81 ? -2.721 8.033 -7.618 1.00 97.44 81 LEU A C 1
ATOM 637 O O . LEU A 1 81 ? -3.735 8.493 -7.095 1.00 97.44 81 LEU A O 1
ATOM 641 N N . ASP A 1 82 ? -2.762 7.256 -8.703 1.00 97.00 82 ASP A N 1
ATOM 642 C CA . ASP A 1 82 ? -4.014 6.816 -9.331 1.00 97.00 82 ASP A CA 1
ATOM 643 C C . ASP A 1 82 ? -4.854 5.965 -8.363 1.00 97.00 82 ASP A C 1
ATOM 645 O O . ASP A 1 82 ? -6.043 6.220 -8.177 1.00 97.00 82 ASP A O 1
ATOM 649 N N . LEU A 1 83 ? -4.218 5.025 -7.656 1.00 97.00 83 LEU A N 1
ATOM 650 C CA . LEU A 1 83 ? -4.836 4.226 -6.594 1.00 97.00 83 LEU A CA 1
ATOM 651 C C . LEU A 1 83 ? -5.465 5.120 -5.516 1.00 97.00 83 LEU A C 1
ATOM 653 O O . LEU A 1 83 ? -6.645 4.957 -5.207 1.00 97.00 83 LEU A O 1
ATOM 657 N N . ALA A 1 84 ? -4.727 6.097 -4.978 1.00 97.38 84 ALA A N 1
ATOM 658 C CA . ALA A 1 84 ? -5.272 7.031 -3.989 1.00 97.38 84 ALA A CA 1
ATOM 659 C C . ALA A 1 84 ? -6.484 7.806 -4.531 1.00 97.38 84 ALA A C 1
ATOM 661 O O . ALA A 1 84 ? -7.503 7.927 -3.844 1.00 97.38 84 ALA A O 1
ATOM 662 N N . SER A 1 85 ? -6.396 8.286 -5.776 1.00 96.50 85 SER A N 1
ATOM 663 C CA . SER A 1 85 ? -7.476 9.039 -6.415 1.00 96.50 85 SER A CA 1
ATOM 664 C C . SER A 1 85 ? -8.745 8.205 -6.598 1.00 96.50 85 SER A C 1
ATOM 666 O O . SER A 1 85 ? -9.840 8.734 -6.415 1.00 96.50 85 SER A O 1
ATOM 668 N N . ARG A 1 86 ? -8.624 6.916 -6.939 1.00 94.00 86 ARG A N 1
ATOM 669 C CA . ARG A 1 86 ? -9.771 6.005 -7.117 1.00 9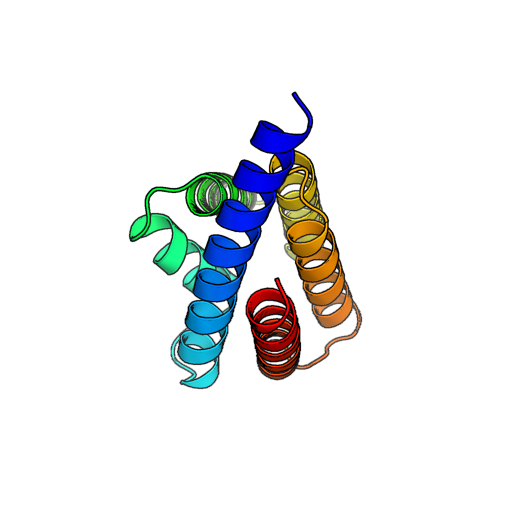4.00 86 ARG A CA 1
ATOM 670 C C . ARG A 1 86 ? -10.496 5.718 -5.815 1.00 94.00 86 ARG A C 1
ATOM 672 O O . ARG A 1 86 ? -11.723 5.656 -5.792 1.00 94.00 86 ARG A O 1
ATOM 679 N N . MET A 1 87 ? -9.743 5.553 -4.731 1.00 95.06 87 MET A N 1
ATOM 680 C CA . MET A 1 87 ? -10.346 5.269 -3.431 1.00 95.06 87 MET A CA 1
ATOM 681 C C . MET A 1 87 ? -11.126 6.472 -2.899 1.00 95.06 87 MET A C 1
ATOM 683 O O . MET A 1 87 ? -12.120 6.279 -2.193 1.00 95.06 87 MET A O 1
ATOM 687 N N . ASN A 1 88 ? -10.706 7.693 -3.269 1.00 93.56 88 ASN A N 1
ATOM 688 C CA . ASN A 1 88 ? -11.270 8.956 -2.787 1.00 93.56 88 ASN A CA 1
ATOM 689 C C . ASN A 1 88 ? -11.420 8.963 -1.254 1.00 93.56 88 ASN A C 1
ATOM 691 O O . ASN A 1 88 ? -12.409 9.435 -0.702 1.00 93.56 88 ASN A O 1
ATOM 695 N N . ASN A 1 89 ? -10.436 8.372 -0.575 1.00 95.75 89 ASN A N 1
ATOM 696 C CA . ASN A 1 89 ? -10.405 8.208 0.867 1.00 95.75 89 ASN A CA 1
ATOM 697 C C . ASN A 1 89 ? -9.137 8.868 1.415 1.00 95.75 89 ASN A C 1
ATOM 699 O O . ASN A 1 89 ? -8.030 8.693 0.884 1.00 95.75 89 ASN A O 1
ATOM 703 N N . ARG A 1 90 ? -9.305 9.648 2.486 1.00 95.38 90 ARG A N 1
ATOM 704 C CA . ARG A 1 90 ? -8.219 10.443 3.067 1.00 95.38 90 ARG A CA 1
ATOM 705 C C . ARG A 1 90 ? -7.088 9.568 3.603 1.00 95.38 90 ARG A C 1
ATOM 707 O O . ARG A 1 90 ? -5.930 9.924 3.406 1.00 95.38 90 ARG A O 1
ATOM 714 N N . ASP A 1 91 ? -7.403 8.449 4.246 1.00 96.88 91 ASP A N 1
ATOM 715 C CA . ASP A 1 91 ? -6.387 7.579 4.846 1.00 96.88 91 ASP A CA 1
ATOM 716 C C . ASP A 1 91 ? -5.570 6.868 3.773 1.00 96.88 91 ASP A C 1
ATOM 718 O O . ASP A 1 91 ? -4.347 6.823 3.867 1.00 96.88 91 ASP A O 1
ATOM 722 N N . VAL A 1 92 ? -6.220 6.417 2.694 1.00 97.88 92 VAL A N 1
ATOM 723 C CA . VAL A 1 92 ? -5.512 5.848 1.537 1.00 97.88 92 VAL A CA 1
ATOM 724 C C . VAL A 1 92 ? -4.576 6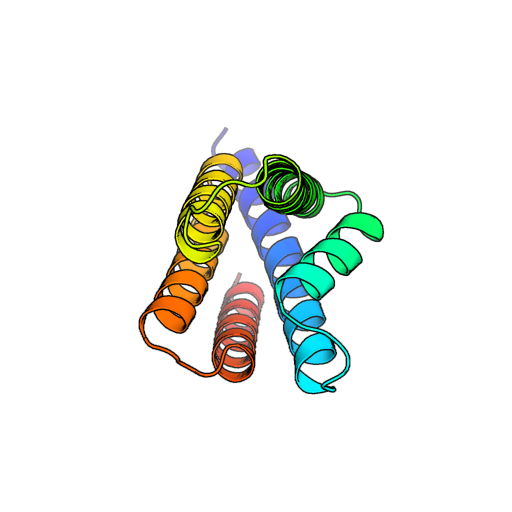.884 0.913 1.00 97.88 92 VAL A C 1
ATOM 726 O O . VAL A 1 92 ? -3.434 6.569 0.587 1.00 97.88 92 VAL A O 1
ATOM 729 N N . THR A 1 93 ? -5.029 8.133 0.779 1.00 98.19 93 THR A N 1
ATOM 730 C CA . THR A 1 93 ? -4.200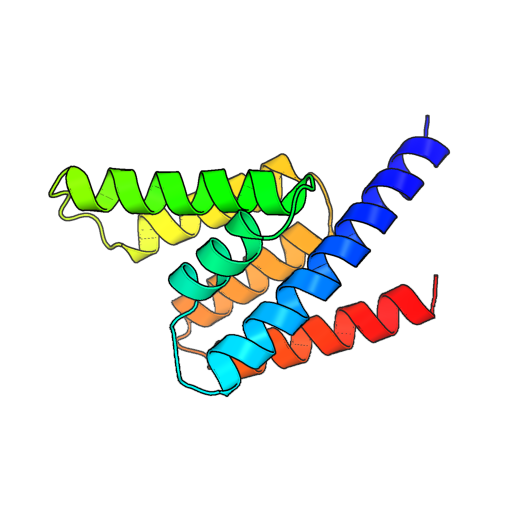 9.224 0.242 1.00 98.19 93 THR A CA 1
ATOM 731 C C . THR A 1 93 ? -2.973 9.488 1.114 1.00 98.19 93 THR A C 1
ATOM 733 O O . THR A 1 93 ? -1.863 9.617 0.599 1.00 98.19 93 THR A O 1
ATOM 736 N N . LEU A 1 94 ? -3.157 9.559 2.436 1.00 97.81 94 LEU A N 1
ATOM 737 C CA . LEU A 1 94 ? -2.059 9.764 3.381 1.00 97.81 94 LEU A CA 1
ATOM 738 C C . LEU A 1 94 ? -1.064 8.603 3.340 1.00 97.81 94 LEU A C 1
ATOM 740 O O . LEU A 1 94 ? 0.137 8.840 3.207 1.00 97.81 94 LEU A O 1
ATOM 744 N N . PHE A 1 95 ? -1.571 7.371 3.351 1.00 98.19 95 PHE A N 1
ATOM 745 C CA . PHE A 1 95 ? -0.768 6.163 3.226 1.00 98.19 95 PHE A CA 1
ATOM 746 C C . PHE A 1 95 ? 0.076 6.174 1.946 1.00 98.19 95 PHE A C 1
ATOM 748 O O . PHE A 1 95 ? 1.296 6.033 2.002 1.00 98.19 95 PHE A O 1
ATOM 755 N N . VAL A 1 96 ? -0.546 6.408 0.787 1.00 98.06 96 VAL A N 1
ATOM 756 C CA . VAL A 1 96 ? 0.152 6.479 -0.506 1.00 98.06 96 VAL A CA 1
ATOM 757 C C . VAL A 1 96 ? 1.250 7.539 -0.494 1.00 98.06 96 VAL A C 1
ATOM 759 O O . VAL A 1 96 ? 2.369 7.267 -0.931 1.00 98.06 96 VAL A O 1
ATOM 762 N N . ASN A 1 97 ? 0.961 8.728 0.033 1.00 98.19 97 ASN A N 1
ATOM 763 C CA . ASN A 1 97 ? 1.950 9.797 0.124 1.00 98.19 97 ASN A CA 1
ATOM 764 C C . ASN A 1 97 ? 3.126 9.405 1.027 1.00 98.19 97 ASN A C 1
ATOM 766 O O . ASN A 1 97 ? 4.270 9.689 0.678 1.00 98.19 97 ASN A O 1
ATOM 770 N N . ALA A 1 98 ? 2.871 8.712 2.141 1.00 98.06 98 ALA A N 1
ATOM 771 C CA . ALA A 1 98 ? 3.921 8.198 3.017 1.00 98.06 98 ALA A CA 1
ATOM 772 C C . ALA A 1 98 ? 4.803 7.153 2.310 1.00 98.06 98 ALA A C 1
ATOM 774 O O . ALA A 1 98 ? 6.027 7.198 2.436 1.00 98.06 98 ALA A O 1
ATOM 775 N N . ILE A 1 99 ? 4.209 6.255 1.515 1.00 97.38 99 ILE A N 1
ATOM 776 C CA . ILE A 1 99 ? 4.945 5.262 0.716 1.00 97.38 99 ILE A CA 1
ATOM 777 C C . ILE A 1 99 ? 5.811 5.933 -0.353 1.00 97.38 99 ILE A C 1
ATOM 779 O O . ILE A 1 99 ? 6.989 5.598 -0.483 1.00 97.38 99 ILE A O 1
ATOM 783 N N . ILE A 1 100 ? 5.255 6.890 -1.102 1.00 96.19 100 ILE A N 1
ATOM 784 C CA . ILE A 1 100 ? 6.000 7.645 -2.119 1.00 96.19 100 ILE A CA 1
ATOM 785 C C . ILE A 1 100 ? 7.160 8.395 -1.463 1.00 96.19 100 ILE A C 1
ATOM 787 O O . ILE A 1 100 ? 8.297 8.281 -1.914 1.00 96.19 100 ILE A O 1
ATOM 791 N N . HIS A 1 101 ? 6.894 9.097 -0.360 1.00 96.12 101 HIS A N 1
ATOM 792 C CA . HIS A 1 101 ? 7.918 9.827 0.376 1.00 96.12 101 HIS A CA 1
ATOM 793 C C . HIS A 1 101 ? 9.037 8.900 0.865 1.00 96.12 101 HIS A C 1
ATOM 795 O O . HIS A 1 101 ? 10.215 9.226 0.712 1.00 96.12 101 HIS A O 1
ATOM 801 N N . ALA A 1 102 ? 8.689 7.723 1.394 1.00 95.62 102 ALA A N 1
ATOM 802 C CA . ALA A 1 102 ? 9.670 6.733 1.818 1.00 95.62 102 ALA A CA 1
ATOM 803 C C . ALA A 1 102 ? 10.547 6.248 0.655 1.00 95.62 102 ALA A C 1
ATOM 805 O O . ALA A 1 102 ? 11.759 6.136 0.815 1.00 95.62 102 ALA A O 1
ATOM 806 N N . GLN A 1 103 ? 9.963 6.016 -0.522 1.00 92.19 103 GLN A N 1
ATOM 807 C CA . GLN A 1 103 ? 10.705 5.602 -1.717 1.00 92.19 103 GLN A CA 1
ATOM 808 C C . GLN A 1 103 ? 11.633 6.707 -2.237 1.00 92.19 103 GLN A C 1
ATOM 810 O O . GLN A 1 103 ? 12.802 6.444 -2.503 1.00 92.19 103 GLN A O 1
ATOM 815 N N . GLU A 1 104 ? 11.143 7.945 -2.333 1.00 92.38 104 GLU A N 1
ATOM 816 C CA . GLU A 1 104 ? 11.918 9.095 -2.822 1.00 92.38 104 GLU A CA 1
ATOM 817 C C . GLU A 1 104 ? 13.088 9.450 -1.889 1.00 92.38 104 GLU A C 1
ATOM 819 O O . GLU A 1 104 ? 14.137 9.891 -2.351 1.00 92.38 104 GLU A O 1
ATOM 824 N N . ASN A 1 105 ? 12.934 9.213 -0.583 1.00 95.06 105 ASN A N 1
ATOM 825 C CA . ASN A 1 105 ? 13.941 9.541 0.432 1.00 95.06 105 ASN A CA 1
ATOM 826 C C . ASN A 1 105 ? 14.729 8.317 0.922 1.00 95.06 105 ASN A C 1
ATOM 828 O O . ASN A 1 105 ? 15.457 8.414 1.908 1.00 95.06 105 ASN A O 1
ATOM 832 N N . SER A 1 106 ? 14.600 7.166 0.249 1.00 92.12 106 SER A N 1
ATOM 833 C CA . SER A 1 106 ? 15.274 5.909 0.620 1.00 92.12 106 SER A CA 1
ATOM 834 C C . SER A 1 106 ? 15.064 5.503 2.090 1.00 92.12 106 SER A C 1
ATOM 836 O O . SER A 1 106 ? 15.949 4.927 2.727 1.00 92.12 106 SER A O 1
ATOM 838 N N . LEU A 1 107 ? 13.887 5.809 2.643 1.00 95.19 107 LEU A N 1
ATOM 839 C CA . LEU A 1 107 ? 13.494 5.396 3.987 1.00 95.19 107 LEU A CA 1
ATOM 840 C C . LEU A 1 107 ? 13.121 3.911 3.998 1.00 95.19 107 LEU A C 1
ATOM 842 O O . LEU A 1 107 ? 12.727 3.318 2.992 1.00 95.19 107 LEU A O 1
ATOM 846 N N . ASN A 1 108 ? 13.216 3.297 5.175 1.00 94.75 108 ASN A N 1
ATOM 847 C CA . ASN A 1 108 ? 12.879 1.892 5.341 1.00 94.75 108 ASN A CA 1
ATOM 848 C C . ASN A 1 108 ? 11.359 1.675 5.214 1.00 94.75 108 ASN A C 1
ATOM 850 O O . ASN A 1 108 ? 10.599 2.013 6.121 1.00 94.75 108 ASN A O 1
ATOM 854 N N . ILE A 1 109 ? 10.939 1.041 4.114 1.00 94.25 109 ILE A N 1
ATOM 855 C CA . ILE A 1 109 ? 9.524 0.796 3.808 1.00 94.25 109 ILE A CA 1
ATOM 856 C C . ILE A 1 109 ? 8.804 -0.022 4.885 1.00 94.25 109 ILE A C 1
ATOM 858 O O . ILE A 1 109 ? 7.645 0.245 5.182 1.00 94.25 109 ILE A O 1
ATOM 862 N N . TYR A 1 110 ? 9.487 -0.984 5.509 1.00 95.56 110 TYR A N 1
ATOM 863 C CA . TYR A 1 110 ? 8.911 -1.785 6.585 1.00 95.56 110 TYR A CA 1
ATOM 864 C C . TYR A 1 110 ? 8.602 -0.912 7.807 1.00 95.56 110 TYR A C 1
ATOM 866 O O . TYR A 1 110 ? 7.512 -1.008 8.367 1.00 95.56 110 TYR A O 1
ATOM 874 N N . GLN A 1 111 ? 9.511 -0.005 8.177 1.00 96.88 111 GLN A N 1
ATOM 875 C CA . GLN A 1 111 ? 9.276 0.930 9.283 1.00 96.88 111 GLN A CA 1
ATOM 876 C C . GLN A 1 111 ? 8.150 1.920 8.965 1.00 96.88 111 GLN A C 1
ATOM 878 O O . GLN A 1 111 ? 7.314 2.190 9.827 1.00 96.88 111 GLN A O 1
ATOM 883 N N . THR A 1 112 ? 8.070 2.403 7.721 1.00 97.44 112 THR A N 1
ATOM 884 C CA . THR A 1 112 ? 6.941 3.226 7.263 1.00 97.44 112 THR A CA 1
ATOM 885 C C . THR A 1 112 ? 5.618 2.473 7.410 1.00 97.44 112 THR A C 1
ATOM 887 O O . THR A 1 112 ? 4.687 3.006 8.006 1.00 97.44 112 THR A O 1
ATOM 890 N N . LEU A 1 113 ? 5.540 1.218 6.954 1.00 97.44 113 LEU A N 1
ATOM 891 C CA . LEU A 1 113 ? 4.337 0.388 7.088 1.00 97.44 113 LEU A CA 1
ATOM 892 C C . LEU A 1 113 ? 3.942 0.164 8.552 1.00 97.44 113 LEU A C 1
ATOM 894 O O . LEU A 1 113 ? 2.772 0.309 8.889 1.00 97.44 113 LEU A O 1
ATOM 898 N N . ARG A 1 114 ? 4.906 -0.110 9.440 1.00 97.31 114 ARG A N 1
ATOM 899 C CA . ARG A 1 114 ? 4.653 -0.268 10.883 1.00 97.31 114 ARG A CA 1
ATOM 900 C C . ARG A 1 114 ? 4.085 1.002 11.520 1.00 97.31 114 ARG A C 1
ATOM 902 O O . ARG A 1 114 ? 3.172 0.903 12.336 1.00 97.31 114 ARG A O 1
ATOM 909 N N . SER A 1 115 ? 4.604 2.178 11.153 1.00 97.69 115 SER A N 1
ATOM 910 C CA . SER A 1 115 ? 4.067 3.464 11.630 1.00 97.69 115 SER A CA 1
ATOM 911 C C . SER A 1 115 ? 2.630 3.668 11.162 1.00 97.69 115 SER A C 1
ATOM 913 O O . SER A 1 115 ? 1.752 3.944 11.972 1.00 97.69 115 SER A O 1
ATOM 915 N N . GLN A 1 116 ? 2.377 3.462 9.867 1.00 97.75 116 GLN A N 1
ATOM 916 C CA . GLN A 1 116 ? 1.049 3.644 9.279 1.00 97.75 116 GLN A CA 1
ATOM 917 C C . GLN A 1 116 ? 0.022 2.649 9.844 1.00 97.75 116 GLN A C 1
ATOM 919 O O . GLN A 1 116 ? -1.097 3.046 10.151 1.00 97.75 116 GLN A O 1
ATOM 924 N N . SER A 1 117 ? 0.407 1.386 10.058 1.00 97.19 117 SER A N 1
ATOM 92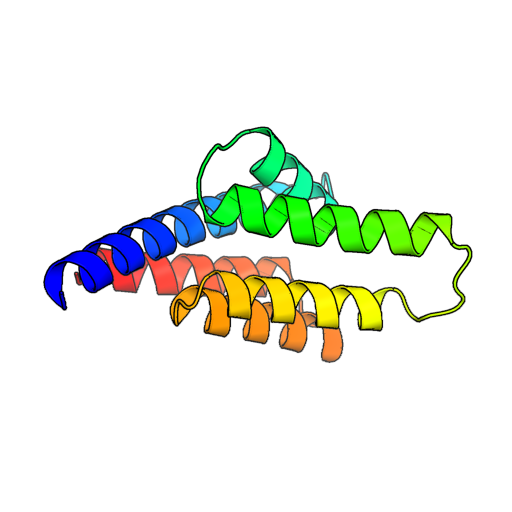5 C CA . SER A 1 117 ? -0.429 0.381 10.738 1.00 97.19 117 SER A CA 1
ATOM 926 C C . SER A 1 117 ? -0.837 0.866 12.130 1.00 97.19 117 SER A C 1
ATOM 928 O O . SER A 1 117 ? -2.023 0.908 12.457 1.00 97.19 117 SER A O 1
ATOM 930 N N . ARG A 1 118 ? 0.134 1.318 12.933 1.00 97.06 118 ARG A N 1
ATOM 931 C CA . ARG A 1 118 ? -0.129 1.827 14.281 1.00 97.06 118 ARG A CA 1
ATOM 932 C C . ARG A 1 118 ? -1.083 3.026 14.274 1.00 97.06 118 ARG A C 1
ATOM 934 O O . ARG A 1 118 ? -2.030 3.040 15.053 1.00 97.06 118 ARG A O 1
ATOM 941 N N . GLU A 1 119 ? -0.852 4.003 13.401 1.00 96.50 119 GLU A N 1
ATOM 942 C CA . GLU A 1 119 ? -1.708 5.191 13.268 1.00 96.50 119 GLU A CA 1
ATOM 943 C C . GLU A 1 119 ? -3.154 4.816 12.896 1.00 96.50 119 GLU A C 1
ATOM 945 O O . GLU A 1 119 ? -4.109 5.362 13.455 1.00 96.50 119 GLU A O 1
ATOM 950 N N . LEU A 1 120 ? -3.334 3.847 11.993 1.00 96.81 120 LEU A N 1
ATOM 951 C CA . LEU A 1 120 ? -4.652 3.353 11.586 1.00 96.81 120 LEU A CA 1
ATOM 952 C C . LEU A 1 120 ? -5.364 2.588 12.712 1.00 96.81 120 LEU A C 1
ATOM 954 O O . LEU A 1 120 ? -6.567 2.780 12.901 1.00 96.81 120 LEU A O 1
ATOM 958 N N . HIS A 1 121 ? -4.637 1.772 13.486 1.00 96.75 121 HIS A N 1
ATOM 959 C CA . HIS A 1 121 ? -5.162 1.095 14.682 1.00 96.75 121 HIS A CA 1
ATOM 960 C C . HIS A 1 121 ? -5.659 2.098 15.727 1.00 96.75 121 HIS A C 1
ATOM 962 O O . HIS A 1 121 ? -6.789 1.981 16.212 1.00 96.75 121 HIS A O 1
ATOM 968 N N . GLU A 1 122 ? -4.841 3.104 16.051 1.00 96.19 122 GLU A N 1
ATOM 969 C CA . GLU A 1 122 ? -5.196 4.166 17.003 1.00 96.19 122 GLU A CA 1
ATOM 970 C C . GLU A 1 122 ? -6.445 4.925 16.527 1.00 96.19 122 GLU A C 1
ATOM 972 O O . GLU A 1 122 ? -7.386 5.127 17.299 1.00 96.19 122 GLU A O 1
ATOM 977 N N . LYS A 1 123 ? -6.510 5.259 15.231 1.00 93.31 123 LYS A N 1
ATOM 978 C CA . LYS A 1 123 ? -7.667 5.928 14.631 1.00 93.31 123 LYS A CA 1
ATOM 979 C C . LYS A 1 123 ? -8.939 5.085 14.726 1.00 93.31 123 LYS A C 1
ATOM 981 O O . LYS A 1 123 ? -9.938 5.573 15.247 1.00 93.31 123 LYS A O 1
ATOM 986 N N . LEU A 1 124 ? -8.923 3.840 14.248 1.00 92.12 124 LEU A N 1
ATOM 987 C CA . LEU A 1 124 ? -10.112 2.978 14.220 1.00 92.12 124 LEU A CA 1
ATOM 988 C C . LEU A 1 124 ? -10.623 2.626 15.620 1.00 92.12 124 LEU A C 1
ATOM 990 O O . LEU A 1 124 ? -11.828 2.476 15.799 1.00 92.12 124 LEU A O 1
ATOM 994 N N . SER A 1 125 ? -9.731 2.553 16.611 1.00 92.12 125 SER A N 1
ATOM 995 C CA . SER A 1 125 ? -10.107 2.341 18.016 1.00 92.12 125 SER A CA 1
ATOM 996 C C . SER A 1 125 ? -10.825 3.547 18.636 1.00 92.12 125 SER A C 1
ATOM 998 O O . SER A 1 125 ? -11.498 3.402 19.653 1.00 92.12 125 SER A O 1
ATOM 1000 N N . SER A 1 126 ? -10.676 4.734 18.040 1.00 88.81 126 SER A N 1
ATOM 1001 C CA . SER A 1 126 ? -11.295 5.985 18.500 1.00 88.81 126 SER A CA 1
ATOM 1002 C C . SER A 1 126 ? -12.603 6.352 17.778 1.00 88.81 126 SER A C 1
ATOM 1004 O O . SER A 1 126 ? -13.206 7.369 18.123 1.00 88.81 126 SER A O 1
ATOM 1006 N N . MET A 1 127 ? -13.027 5.553 16.786 1.00 84.31 127 MET A N 1
ATOM 1007 C CA . MET A 1 127 ? -14.225 5.765 15.949 1.00 84.31 127 MET A CA 1
ATOM 1008 C C . MET A 1 127 ? -15.431 4.950 16.415 1.00 84.31 127 MET A C 1
ATOM 1010 O O . MET A 1 127 ? -16.491 5.570 16.640 1.00 84.31 127 MET A O 1
#

Sequence (127 aa):
MQNLQNDRDREITKSLLGAVDFLSDTIGAGWVGFDFSIKEYADRLDDDLSSAFREYTNALKAAGEKGETHPKEKIRRAALLDLASRMNNRDVTLFVNAIIHAQENSLNIYQTLRSQSRELHEKLSSM

pLDDT: mean 90.59, std 10.34, range [53.94, 98.19]

Secondary structure (DSSP, 8-state):
-HHHHHHHHHHHHHHHHHHHHHHHHHHHTTSS-HHHHHHHHHHH--SHHHHHHHHHHHHHHHHHHTT--S-HHHHHHHHHHHHHHHHT-HHHHHHHHHHHHHHHTT--HHHHHHHHHHHHHHHHHT-